Protein AF-A0A1H3GH82-F1 (afdb_monomer_lite)

Organism: NCBI:txid595670

Radius of gyration: 16.37 Å; chains: 1; bounding box: 46×35×32 Å

Structure (mmCIF, N/CA/C/O backbone):
data_AF-A0A1H3GH82-F1
#
_entry.id   AF-A0A1H3GH82-F1
#
loop_
_atom_site.group_PDB
_atom_site.id
_atom_site.type_symbol
_atom_site.label_atom_id
_atom_site.label_alt_id
_atom_site.label_comp_id
_atom_site.label_asym_id
_atom_site.label_entity_id
_atom_site.label_seq_id
_atom_site.pdbx_PDB_ins_code
_atom_site.Cartn_x
_atom_site.Cartn_y
_atom_site.Cartn_z
_atom_site.occupancy
_atom_site.B_iso_or_equiv
_atom_site.auth_seq_id
_atom_site.auth_comp_id
_atom_site.auth_asym_id
_atom_site.auth_atom_id
_atom_site.pdbx_PDB_model_num
ATOM 1 N N . MET A 1 1 ? -23.707 -6.571 2.866 1.00 55.94 1 MET A N 1
ATOM 2 C CA . MET A 1 1 ? -22.436 -5.914 3.250 1.00 55.94 1 MET A CA 1
ATOM 3 C C . MET A 1 1 ? -22.141 -6.348 4.685 1.00 55.94 1 MET A C 1
ATOM 5 O O . MET A 1 1 ? -23.091 -6.410 5.450 1.00 55.94 1 MET A O 1
ATOM 9 N N . ASN A 1 2 ? -20.922 -6.780 5.023 1.00 75.75 2 ASN A N 1
ATOM 10 C CA . ASN A 1 2 ? -20.618 -7.368 6.339 1.00 75.75 2 ASN A CA 1
ATOM 11 C C . ASN A 1 2 ? -20.584 -6.267 7.418 1.00 75.75 2 ASN A C 1
ATOM 13 O O . ASN A 1 2 ? -19.765 -5.359 7.307 1.00 75.75 2 ASN A O 1
ATOM 17 N N . GLU A 1 3 ? -21.452 -6.338 8.432 1.00 77.19 3 GLU A N 1
ATOM 18 C CA . GLU A 1 3 ? -21.610 -5.290 9.459 1.00 77.19 3 GLU A CA 1
ATOM 19 C C . GLU A 1 3 ? -20.296 -4.973 10.185 1.00 77.19 3 GLU A C 1
ATOM 21 O O . GLU A 1 3 ? -19.969 -3.805 10.382 1.00 77.19 3 GLU A O 1
ATOM 26 N N . ARG A 1 4 ? -19.470 -5.995 10.458 1.00 75.88 4 ARG A N 1
ATOM 27 C CA . ARG A 1 4 ? -18.138 -5.807 11.059 1.00 75.88 4 ARG A CA 1
ATOM 28 C C . ARG A 1 4 ? -17.218 -4.955 10.195 1.00 75.88 4 ARG A C 1
ATOM 30 O O . ARG A 1 4 ? -16.536 -4.082 10.708 1.00 75.88 4 ARG A O 1
ATOM 37 N N . PHE A 1 5 ? -17.231 -5.178 8.882 1.00 74.25 5 PHE A N 1
ATOM 38 C CA . PHE A 1 5 ? -16.399 -4.404 7.966 1.00 74.25 5 PHE A CA 1
ATOM 39 C C . PHE A 1 5 ? -16.838 -2.938 7.934 1.00 74.25 5 PHE A C 1
ATOM 41 O O . PHE A 1 5 ? -16.005 -2.039 7.960 1.00 74.25 5 PHE A O 1
ATOM 48 N N . THR A 1 6 ? -18.148 -2.685 7.919 1.00 75.25 6 THR A N 1
ATOM 49 C CA . THR A 1 6 ? -18.691 -1.323 7.972 1.00 75.25 6 THR A CA 1
ATOM 50 C C . THR A 1 6 ? -18.320 -0.613 9.278 1.00 75.25 6 THR A C 1
ATOM 52 O O . THR A 1 6 ? -17.972 0.569 9.247 1.00 75.25 6 THR A O 1
ATOM 55 N N . ASP A 1 7 ? -18.330 -1.320 10.406 1.00 81.94 7 ASP A N 1
ATOM 56 C CA . ASP A 1 7 ? -17.889 -0.771 11.689 1.00 81.94 7 ASP A CA 1
ATOM 57 C C . ASP A 1 7 ? -16.376 -0.534 11.736 1.00 81.94 7 ASP A C 1
ATOM 59 O O . ASP A 1 7 ? -15.940 0.501 12.239 1.00 81.94 7 ASP A O 1
ATOM 63 N N . ASP A 1 8 ? -15.562 -1.415 11.157 1.00 77.81 8 ASP A N 1
ATOM 64 C CA . ASP A 1 8 ? -14.111 -1.217 11.054 1.00 77.81 8 ASP A CA 1
ATOM 65 C C . ASP A 1 8 ? -13.767 -0.000 10.185 1.00 77.81 8 ASP A C 1
ATOM 67 O O . ASP A 1 8 ? -12.859 0.767 10.521 1.00 77.81 8 ASP A O 1
ATOM 71 N N . VAL A 1 9 ? -14.537 0.237 9.114 1.00 74.88 9 VAL A N 1
ATOM 72 C CA . VAL A 1 9 ? -14.441 1.451 8.287 1.00 74.88 9 VAL A CA 1
ATOM 73 C C . VAL A 1 9 ? -14.742 2.694 9.116 1.00 74.88 9 VAL A C 1
ATOM 75 O O . VAL A 1 9 ? -13.936 3.624 9.151 1.00 74.88 9 VAL A O 1
ATOM 78 N N . ARG A 1 10 ? -15.877 2.706 9.821 1.00 77.44 10 ARG A N 1
ATOM 79 C CA . ARG A 1 10 ? -16.302 3.847 10.649 1.00 77.44 10 ARG A CA 1
ATOM 80 C C . ARG A 1 10 ? -15.326 4.136 11.784 1.00 77.44 10 ARG A C 1
ATOM 82 O O . ARG A 1 10 ? -15.063 5.297 12.088 1.00 77.44 10 ARG A O 1
ATOM 89 N N . ASN A 1 11 ? -14.757 3.088 12.370 1.00 81.88 11 ASN A N 1
ATOM 90 C CA . ASN A 1 11 ? -13.808 3.185 13.472 1.00 81.88 11 ASN A CA 1
ATOM 91 C C . ASN A 1 11 ? -12.358 3.393 13.017 1.00 81.88 11 ASN A C 1
ATOM 93 O O . ASN A 1 11 ? -11.473 3.453 13.870 1.00 81.88 11 ASN A O 1
ATOM 97 N N . LYS A 1 12 ? -12.105 3.520 11.704 1.00 76.75 12 LYS A N 1
ATOM 98 C CA . LYS A 1 12 ? -10.766 3.727 11.127 1.00 76.75 12 LYS A CA 1
ATOM 99 C C . LYS A 1 12 ? -9.778 2.612 11.507 1.00 76.75 12 LYS A C 1
ATOM 101 O O . LYS A 1 12 ? -8.611 2.869 11.782 1.00 76.75 12 LYS A O 1
ATOM 106 N N . LYS A 1 13 ? -10.268 1.370 11.548 1.00 74.31 13 LYS A N 1
ATOM 107 C CA . LYS A 1 13 ? -9.523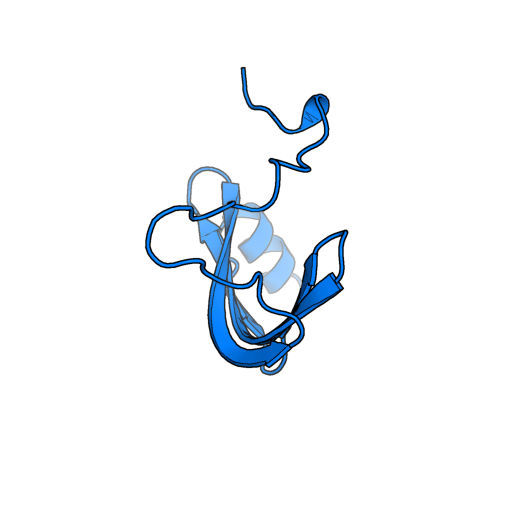 0.148 11.904 1.00 74.31 13 LYS A CA 1
ATOM 108 C C . LYS A 1 13 ? -9.376 -0.818 10.729 1.00 74.31 13 LYS A C 1
ATOM 110 O O . LYS A 1 13 ? -9.121 -2.001 10.928 1.00 74.31 13 LYS A O 1
ATOM 115 N N . ILE A 1 14 ? -9.552 -0.334 9.501 1.00 82.38 14 ILE A N 1
ATOM 116 C CA . ILE A 1 14 ? -9.409 -1.184 8.322 1.00 82.38 14 ILE A CA 1
ATOM 117 C C . ILE A 1 14 ? -7.941 -1.567 8.146 1.00 82.38 14 ILE A C 1
ATOM 119 O O . ILE A 1 14 ? -7.086 -0.696 7.989 1.00 82.38 14 ILE A O 1
ATOM 123 N N . GLU A 1 15 ? -7.695 -2.870 8.079 1.00 86.38 15 GLU A N 1
ATOM 124 C CA . GLU A 1 15 ? -6.491 -3.464 7.509 1.00 86.38 15 GLU A CA 1
ATOM 125 C C . GLU A 1 15 ? -6.924 -4.507 6.471 1.00 86.38 15 GLU A C 1
ATOM 127 O O . GLU A 1 15 ? -7.560 -5.509 6.799 1.00 86.38 15 GLU A O 1
ATOM 132 N N . LEU A 1 16 ? -6.599 -4.263 5.203 1.00 88.56 16 LEU A N 1
ATOM 133 C CA . LEU A 1 16 ? -6.862 -5.180 4.099 1.00 88.56 16 LEU A CA 1
ATOM 134 C C . LEU A 1 16 ? -5.546 -5.788 3.647 1.00 88.56 16 LEU A C 1
ATOM 136 O O . LEU A 1 16 ? -4.683 -5.084 3.128 1.00 88.56 16 LEU A O 1
ATOM 140 N N . ASN A 1 17 ? -5.405 -7.097 3.828 1.00 92.62 17 ASN A N 1
ATOM 141 C CA . ASN A 1 17 ? -4.277 -7.840 3.285 1.00 92.62 17 ASN A CA 1
ATOM 142 C C . ASN A 1 17 ? -4.500 -8.068 1.787 1.00 92.62 17 ASN A C 1
ATOM 144 O O . ASN A 1 17 ? -5.502 -8.660 1.388 1.00 92.62 17 ASN A O 1
ATOM 148 N N . CYS A 1 18 ? -3.553 -7.625 0.970 1.00 93.75 18 CYS A N 1
ATOM 149 C CA . CYS A 1 18 ? -3.579 -7.778 -0.476 1.00 93.75 18 CYS A CA 1
ATOM 150 C C . CYS A 1 18 ? -2.452 -8.728 -0.883 1.00 93.75 18 CYS A C 1
ATOM 152 O O . CYS A 1 18 ? -1.273 -8.377 -0.808 1.00 93.75 18 CYS A O 1
ATOM 154 N N . THR A 1 19 ? -2.814 -9.939 -1.311 1.00 94.31 19 THR A N 1
ATOM 155 C CA . THR A 1 19 ? -1.857 -10.943 -1.810 1.00 94.31 19 THR A CA 1
ATOM 156 C C . THR A 1 19 ? -1.242 -10.546 -3.147 1.00 94.31 19 THR A C 1
ATOM 158 O O . THR A 1 19 ? -0.168 -11.028 -3.488 1.00 94.31 19 THR A O 1
ATOM 161 N N . GLU A 1 20 ? -1.918 -9.673 -3.895 1.00 95.31 20 GLU A N 1
ATOM 162 C CA . GLU A 1 20 ? -1.438 -9.114 -5.150 1.00 95.31 20 GLU A CA 1
ATOM 163 C C . GLU A 1 20 ? -1.816 -7.632 -5.236 1.00 95.31 20 GLU A C 1
ATOM 165 O O . GLU A 1 20 ? -2.956 -7.242 -4.980 1.00 95.31 20 GLU A O 1
ATOM 170 N N . ILE A 1 21 ? -0.828 -6.811 -5.573 1.00 94.81 21 ILE A N 1
ATOM 171 C CA . ILE A 1 21 ? -0.931 -5.371 -5.782 1.00 94.81 21 ILE A CA 1
ATOM 172 C C . ILE A 1 21 ? -0.197 -5.040 -7.075 1.00 94.81 21 ILE A C 1
ATOM 174 O O . ILE A 1 21 ? 0.936 -5.483 -7.278 1.00 94.81 21 ILE A O 1
ATOM 178 N N . LEU A 1 22 ? -0.833 -4.218 -7.908 1.00 92.69 22 LEU A N 1
ATOM 179 C CA . LEU A 1 22 ? -0.271 -3.657 -9.131 1.00 92.69 22 LEU A CA 1
ATOM 180 C C . LEU A 1 22 ? -0.359 -2.129 -9.055 1.00 92.69 22 LEU A C 1
ATOM 182 O O . LEU A 1 22 ? -1.452 -1.575 -8.941 1.00 92.69 22 LEU A O 1
ATOM 186 N N . ILE A 1 23 ? 0.790 -1.454 -9.089 1.00 90.31 23 ILE A N 1
ATOM 187 C CA . ILE A 1 23 ? 0.894 0.010 -9.074 1.00 90.31 23 ILE A CA 1
ATOM 188 C C . ILE A 1 23 ? 1.352 0.467 -10.452 1.00 90.31 23 ILE A C 1
ATOM 190 O O . ILE A 1 23 ? 2.418 0.061 -10.914 1.00 90.31 23 ILE A O 1
ATOM 194 N N . TYR A 1 24 ? 0.566 1.343 -11.075 1.00 87.38 24 TYR A N 1
ATOM 195 C CA . TYR A 1 24 ? 0.857 1.919 -12.382 1.00 87.38 24 TYR A CA 1
ATOM 196 C C . TYR A 1 24 ? 1.084 3.419 -12.256 1.00 87.38 24 TYR A C 1
ATOM 198 O O . TYR A 1 24 ? 0.277 4.123 -11.649 1.00 87.38 24 TYR A O 1
ATOM 206 N N . GLN A 1 25 ? 2.152 3.916 -12.872 1.00 78.94 25 GLN A N 1
ATOM 207 C CA . GLN A 1 25 ? 2.369 5.347 -13.036 1.00 78.94 25 GLN A CA 1
ATOM 208 C C . GLN A 1 25 ? 2.093 5.777 -14.476 1.00 78.94 25 GLN A C 1
ATOM 210 O O . GLN A 1 25 ? 2.430 5.072 -15.429 1.00 78.94 25 GLN A O 1
ATOM 215 N N . ASN A 1 26 ? 1.528 6.973 -14.643 1.00 65.62 26 ASN A N 1
ATOM 216 C CA . ASN A 1 26 ? 1.440 7.618 -15.946 1.00 65.62 26 ASN A CA 1
ATOM 217 C C . ASN A 1 26 ? 2.873 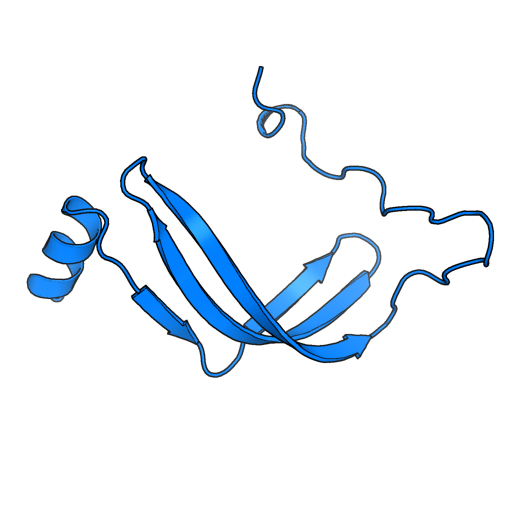7.857 -16.468 1.00 65.62 26 ASN A C 1
ATOM 219 O O . ASN A 1 26 ? 3.652 8.515 -15.787 1.00 65.62 26 ASN A O 1
ATOM 223 N N . LYS A 1 27 ? 3.229 7.307 -17.640 1.00 62.75 27 LYS A N 1
ATOM 224 C CA . LYS A 1 27 ? 4.605 7.111 -18.192 1.00 62.75 27 LYS A CA 1
ATOM 225 C C . LYS A 1 27 ? 5.267 5.753 -17.909 1.00 62.75 27 LYS A C 1
ATOM 227 O O . LYS A 1 27 ? 6.395 5.524 -18.333 1.00 62.75 27 LYS A O 1
ATOM 232 N N . GLY A 1 28 ? 4.532 4.809 -17.326 1.00 67.62 28 GLY A N 1
ATOM 233 C CA . GLY A 1 28 ? 4.734 3.385 -17.594 1.00 67.62 28 GLY A CA 1
ATOM 234 C C . GLY A 1 28 ? 5.508 2.587 -16.552 1.00 67.62 28 GLY A C 1
ATOM 235 O O . GLY A 1 28 ? 5.733 1.407 -16.804 1.00 67.62 28 GLY A O 1
ATOM 236 N N . MET A 1 29 ? 5.893 3.165 -15.412 1.00 81.94 29 MET A N 1
ATOM 237 C CA . MET A 1 29 ? 6.401 2.362 -14.298 1.00 81.94 29 MET A CA 1
ATOM 238 C C . MET A 1 29 ? 5.289 1.428 -13.807 1.00 81.94 29 MET A C 1
ATOM 240 O O . MET A 1 29 ? 4.171 1.876 -13.535 1.00 81.94 29 MET A O 1
ATOM 244 N N . CYS A 1 30 ? 5.608 0.142 -13.688 1.00 84.44 30 CYS A N 1
ATOM 245 C CA . CYS A 1 30 ? 4.709 -0.872 -13.153 1.00 84.44 30 CYS A CA 1
ATOM 246 C C . CYS A 1 30 ? 5.405 -1.611 -12.013 1.00 84.44 30 CYS A C 1
ATOM 248 O O . CYS A 1 30 ? 6.478 -2.185 -12.209 1.00 84.44 30 CYS A O 1
ATOM 250 N N . LEU A 1 31 ? 4.798 -1.599 -10.828 1.00 91.12 31 LEU A N 1
ATOM 251 C CA . LEU A 1 31 ? 5.282 -2.335 -9.664 1.00 91.12 31 LEU A CA 1
ATOM 252 C C . LEU A 1 31 ? 4.275 -3.423 -9.315 1.00 91.12 31 LEU A C 1
ATOM 254 O O . LEU A 1 31 ? 3.080 -3.152 -9.203 1.00 91.12 31 LEU A O 1
ATOM 258 N N . LYS A 1 32 ? 4.764 -4.641 -9.104 1.00 93.94 32 LYS A N 1
ATOM 259 C CA . LYS A 1 32 ? 3.962 -5.779 -8.665 1.00 93.94 32 LYS A CA 1
ATOM 260 C C . LYS A 1 32 ? 4.500 -6.318 -7.352 1.00 93.94 32 LYS A C 1
ATOM 262 O O . LYS A 1 32 ? 5.708 -6.494 -7.185 1.00 93.94 32 LYS A O 1
ATOM 267 N N . GLY A 1 33 ? 3.598 -6.617 -6.432 1.00 95.38 33 GLY A N 1
ATOM 268 C CA . GLY A 1 33 ? 3.964 -7.162 -5.135 1.00 95.38 33 GLY A CA 1
ATOM 269 C C . GLY A 1 33 ? 2.755 -7.506 -4.288 1.00 95.38 33 GLY A C 1
ATOM 270 O O . GLY A 1 33 ? 1.677 -7.776 -4.810 1.00 95.38 33 GLY A O 1
ATOM 271 N N . TYR A 1 34 ? 2.944 -7.474 -2.979 1.00 96.31 34 TYR A N 1
ATOM 272 C CA . TYR A 1 34 ? 1.908 -7.722 -1.982 1.00 96.31 34 TYR A CA 1
ATOM 273 C C . TYR A 1 34 ? 1.978 -6.645 -0.907 1.00 96.31 34 TYR A C 1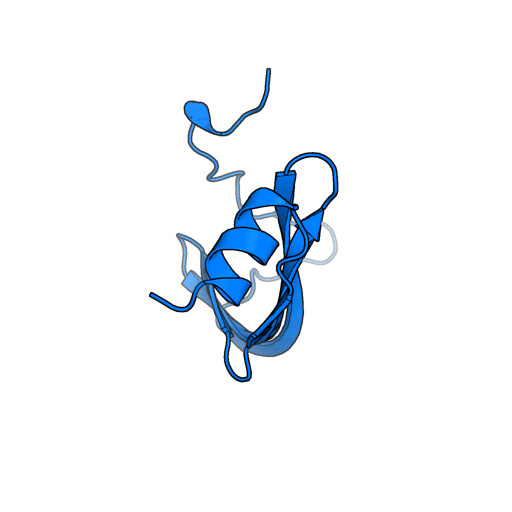
ATOM 275 O O . TYR A 1 34 ? 2.942 -5.877 -0.831 1.00 96.31 34 TYR A O 1
ATOM 283 N N . GLY A 1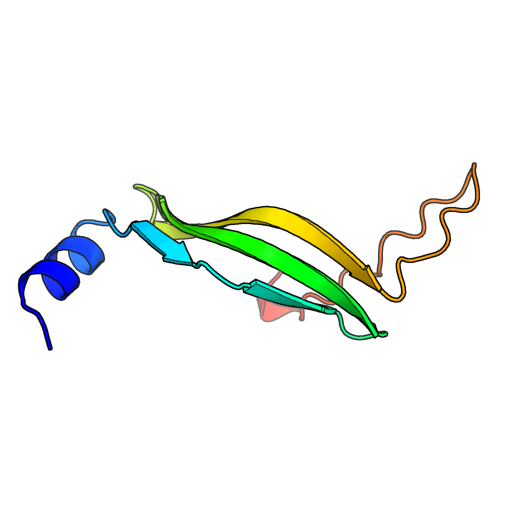 35 ? 0.949 -6.553 -0.076 1.00 95.19 35 GLY A N 1
ATOM 284 C CA . GLY A 1 35 ? 0.911 -5.478 0.896 1.00 95.19 35 GLY A CA 1
ATOM 285 C C . GLY A 1 35 ? -0.348 -5.413 1.724 1.00 95.19 35 GLY A C 1
ATOM 286 O O . GLY A 1 35 ? -1.150 -6.349 1.763 1.00 95.19 35 GLY A O 1
ATOM 287 N N . LYS A 1 36 ? -0.498 -4.283 2.408 1.00 95.12 36 LYS A N 1
ATOM 288 C CA . LYS A 1 36 ? -1.652 -3.997 3.249 1.00 95.12 36 LYS A CA 1
ATOM 289 C C . LYS A 1 36 ? -2.164 -2.594 2.986 1.00 95.12 36 LYS A C 1
ATOM 291 O O . LYS A 1 36 ? -1.392 -1.641 3.046 1.00 95.12 36 LYS A O 1
ATOM 296 N N . ILE A 1 37 ? -3.464 -2.465 2.745 1.00 91.75 37 ILE A N 1
ATOM 297 C CA . ILE A 1 37 ? -4.139 -1.165 2.750 1.00 91.75 37 ILE A CA 1
ATOM 298 C C . ILE A 1 37 ? -4.652 -0.927 4.161 1.00 91.75 37 ILE A C 1
ATOM 300 O O . ILE A 1 37 ? -5.348 -1.775 4.722 1.00 91.75 37 ILE A O 1
ATOM 304 N N . LYS A 1 38 ? -4.313 0.221 4.735 1.00 90.62 38 LYS A N 1
ATOM 305 C CA . LYS A 1 38 ? -4.667 0.567 6.108 1.00 90.62 38 LYS A CA 1
ATOM 306 C C . LYS A 1 38 ? -5.208 1.987 6.191 1.00 90.62 38 LYS A C 1
ATOM 308 O O . LYS A 1 38 ? -4.873 2.836 5.368 1.00 90.62 38 LYS A O 1
ATOM 313 N N . ILE A 1 39 ? -6.029 2.241 7.206 1.00 87.88 39 ILE A N 1
ATOM 314 C CA . ILE A 1 39 ? -6.506 3.583 7.560 1.00 87.88 39 ILE A CA 1
ATOM 315 C C . ILE A 1 39 ? -5.945 3.948 8.933 1.00 87.88 39 ILE A C 1
ATOM 317 O O . ILE A 1 39 ? -5.947 3.120 9.840 1.00 87.88 39 ILE A O 1
ATOM 321 N N . ASN A 1 40 ? -5.425 5.165 9.096 1.00 80.31 40 ASN A N 1
ATOM 322 C CA . ASN A 1 40 ? -4.955 5.640 10.401 1.00 80.31 40 ASN A CA 1
ATOM 323 C C . ASN A 1 40 ? -6.076 6.351 11.185 1.00 80.31 40 ASN A C 1
ATOM 325 O O . ASN A 1 40 ? -7.166 6.614 10.677 1.00 80.31 40 ASN A O 1
ATOM 329 N N . SER A 1 41 ? -5.793 6.737 12.430 1.00 78.69 41 SER A N 1
ATOM 330 C CA . SER A 1 41 ? -6.753 7.421 13.310 1.00 78.69 41 SER A CA 1
ATOM 331 C C . SER A 1 41 ? -7.263 8.768 12.773 1.00 78.69 41 SER A C 1
ATOM 333 O O . SER A 1 41 ? -8.359 9.202 13.142 1.00 78.69 41 SER A O 1
ATOM 335 N N . VAL A 1 42 ? -6.523 9.420 11.870 1.00 83.44 42 VAL A N 1
ATOM 336 C CA . VAL A 1 42 ? -6.941 10.671 11.212 1.00 83.44 42 VAL A CA 1
ATOM 337 C C . VAL A 1 42 ? -7.682 10.440 9.890 1.00 83.44 42 VAL A C 1
ATOM 339 O O . VAL A 1 42 ? -8.257 11.379 9.356 1.00 83.44 42 VAL A O 1
ATOM 342 N N . GLY A 1 43 ? -7.809 9.192 9.428 1.00 78.56 43 GLY A N 1
ATOM 343 C CA . GLY A 1 43 ? -8.560 8.821 8.224 1.00 78.56 43 GLY A CA 1
ATOM 344 C C . GLY A 1 43 ? -7.722 8.754 6.945 1.00 78.56 43 GLY A C 1
ATOM 345 O O . GLY A 1 43 ? -8.277 8.562 5.868 1.00 78.56 43 GLY A O 1
ATOM 346 N N . THR A 1 44 ? -6.398 8.887 7.037 1.00 84.69 44 THR A N 1
ATOM 347 C CA . THR A 1 44 ? -5.499 8.718 5.892 1.00 84.69 44 THR A CA 1
ATOM 348 C C . THR A 1 44 ? -5.434 7.249 5.499 1.00 84.69 44 THR A C 1
ATOM 350 O O . THR A 1 44 ? -5.157 6.395 6.345 1.00 84.69 44 THR A O 1
ATOM 353 N N . ILE A 1 45 ? -5.641 6.975 4.212 1.00 87.50 45 ILE A N 1
ATOM 354 C CA . ILE A 1 45 ? -5.421 5.661 3.610 1.00 87.50 45 ILE A CA 1
ATOM 355 C C . ILE A 1 45 ? -3.952 5.567 3.196 1.00 87.50 45 ILE A C 1
ATOM 357 O O . ILE A 1 45 ? -3.448 6.450 2.504 1.00 87.50 45 ILE A O 1
ATOM 361 N N . TYR A 1 46 ? -3.275 4.499 3.600 1.00 89.75 46 TYR A N 1
ATOM 362 C CA . TYR A 1 46 ? -1.904 4.205 3.198 1.00 89.75 46 TYR A CA 1
ATOM 363 C C . TYR A 1 46 ? -1.780 2.766 2.712 1.00 89.75 46 TYR A C 1
ATOM 365 O O . TYR A 1 46 ? -2.558 1.886 3.093 1.00 89.75 46 TYR A O 1
ATOM 373 N N . LEU A 1 47 ? -0.793 2.553 1.844 1.00 92.38 47 LEU A N 1
ATOM 374 C CA . LEU A 1 47 ? -0.439 1.252 1.310 1.00 92.38 47 LEU A CA 1
ATOM 375 C C . LEU A 1 47 ? 0.962 0.870 1.791 1.00 92.38 47 LEU A C 1
ATOM 377 O O . LEU A 1 47 ? 1.953 1.430 1.326 1.00 92.38 47 LEU A O 1
ATOM 381 N N . ASP A 1 48 ? 1.034 -0.125 2.672 1.00 92.62 48 ASP A N 1
ATOM 382 C CA . ASP A 1 48 ? 2.287 -0.808 2.983 1.00 92.62 48 ASP A CA 1
ATOM 383 C C . ASP A 1 48 ? 2.568 -1.789 1.844 1.00 92.62 48 ASP A C 1
ATOM 385 O O . ASP A 1 48 ? 1.884 -2.806 1.721 1.00 92.62 48 ASP A O 1
ATOM 389 N N . PHE A 1 49 ? 3.541 -1.479 0.991 1.00 94.25 49 PHE A N 1
ATOM 390 C CA . PHE A 1 49 ? 3.826 -2.239 -0.225 1.00 94.25 49 PHE A CA 1
ATOM 391 C C . PHE A 1 49 ? 5.199 -2.907 -0.161 1.00 94.25 49 PHE A C 1
ATOM 393 O O . PHE A 1 49 ? 6.214 -2.242 0.037 1.00 94.25 49 PHE A O 1
ATOM 400 N N . ILE A 1 50 ? 5.234 -4.220 -0.389 1.00 93.56 50 ILE A N 1
ATOM 401 C CA . ILE A 1 50 ? 6.466 -4.973 -0.613 1.00 93.56 50 ILE A CA 1
ATOM 402 C C . ILE A 1 50 ? 6.533 -5.321 -2.097 1.00 93.56 50 ILE A C 1
ATOM 404 O O . ILE A 1 50 ? 5.791 -6.171 -2.593 1.00 93.56 50 ILE A O 1
ATOM 408 N N . CYS A 1 51 ? 7.433 -4.640 -2.803 1.00 93.25 51 CYS A N 1
ATOM 409 C CA . CYS A 1 51 ? 7.667 -4.852 -4.224 1.00 93.25 51 CYS A CA 1
ATOM 410 C C . CYS A 1 51 ? 8.373 -6.194 -4.462 1.00 93.25 51 CYS A C 1
ATOM 412 O O . CYS A 1 51 ? 9.411 -6.462 -3.860 1.00 93.25 51 CYS A O 1
ATOM 414 N N . GLN A 1 52 ? 7.832 -7.017 -5.358 1.00 94.56 52 GLN A N 1
ATOM 415 C CA . GLN A 1 52 ? 8.457 -8.268 -5.804 1.00 94.56 52 GLN A CA 1
ATOM 416 C C . GLN A 1 52 ? 9.059 -8.147 -7.201 1.00 94.56 52 GLN A C 1
ATOM 418 O O . GLN A 1 52 ? 10.054 -8.795 -7.510 1.00 94.56 52 GLN A O 1
ATOM 423 N N . SER A 1 53 ? 8.442 -7.342 -8.063 1.00 91.50 53 SER A N 1
ATOM 424 C CA . SER A 1 53 ? 8.938 -7.087 -9.412 1.00 91.50 53 SER A CA 1
ATOM 425 C C . SER A 1 53 ? 8.591 -5.673 -9.844 1.00 91.50 53 SER A C 1
ATOM 427 O O . SER A 1 53 ? 7.557 -5.120 -9.464 1.00 91.50 53 SER A O 1
ATOM 429 N N . ALA A 1 54 ? 9.479 -5.091 -10.639 1.00 87.25 54 ALA A N 1
ATOM 430 C CA . ALA A 1 54 ? 9.339 -3.750 -11.162 1.00 87.25 54 ALA A CA 1
ATOM 431 C C . ALA A 1 54 ? 9.695 -3.744 -12.647 1.00 87.25 54 ALA A C 1
ATOM 433 O O . ALA A 1 54 ? 10.658 -4.386 -13.068 1.00 87.25 54 ALA A O 1
ATOM 434 N N . TYR A 1 55 ? 8.918 -3.004 -13.425 1.00 81.31 55 TYR A N 1
ATOM 435 C CA . TYR A 1 55 ? 9.089 -2.855 -14.862 1.00 81.31 55 TYR A CA 1
ATOM 436 C C . TYR A 1 55 ? 9.127 -1.377 -15.217 1.00 81.31 55 TYR A C 1
ATOM 438 O O . TYR A 1 55 ? 8.386 -0.583 -14.631 1.00 81.31 55 TYR A O 1
ATOM 446 N N . ASN A 1 56 ? 9.966 -1.038 -16.202 1.00 76.62 56 ASN A N 1
ATOM 447 C CA . ASN A 1 56 ? 10.094 0.322 -16.727 1.00 76.62 56 ASN A CA 1
ATOM 448 C C . ASN A 1 56 ? 10.354 1.346 -15.601 1.00 76.62 56 ASN A C 1
ATOM 450 O O . ASN A 1 56 ? 9.705 2.389 -15.507 1.00 76.62 56 ASN A O 1
ATOM 454 N N . LEU A 1 57 ? 11.264 0.978 -14.688 1.00 71.75 57 LEU A N 1
ATOM 455 C CA . LEU A 1 57 ? 11.771 1.885 -13.664 1.00 71.75 57 LEU A CA 1
ATOM 456 C C . LEU A 1 57 ? 12.475 3.056 -14.361 1.00 71.75 57 LEU A C 1
ATOM 458 O O . LEU A 1 57 ? 13.192 2.816 -15.336 1.00 71.75 57 LEU A O 1
ATOM 462 N N . PRO A 1 58 ? 12.302 4.300 -13.883 1.00 66.12 58 PRO A N 1
ATOM 463 C CA . PRO A 1 58 ? 13.051 5.423 -14.423 1.00 66.12 58 PRO A CA 1
ATOM 464 C C . PRO A 1 58 ? 14.549 5.134 -14.293 1.00 66.12 58 PRO A C 1
ATOM 466 O O . PRO A 1 58 ? 15.016 4.741 -13.222 1.00 66.12 58 PRO A O 1
ATOM 469 N N . GLU A 1 59 ? 15.289 5.300 -15.389 1.00 59.22 59 GLU A N 1
ATOM 470 C CA . GLU A 1 59 ? 16.743 5.163 -15.384 1.00 59.22 59 GLU A CA 1
ATOM 471 C C . GLU A 1 59 ? 17.322 6.166 -14.382 1.00 59.22 59 GLU A C 1
ATOM 473 O O . GLU A 1 59 ? 17.189 7.383 -14.528 1.00 59.22 59 GLU A O 1
ATOM 478 N N . ILE A 1 60 ? 17.916 5.645 -13.309 1.00 56.75 60 ILE A N 1
ATOM 479 C CA . ILE A 1 60 ? 18.608 6.459 -12.318 1.00 56.75 60 ILE A CA 1
ATOM 480 C C . ILE A 1 60 ? 19.972 6.796 -12.921 1.00 56.75 60 ILE A C 1
ATOM 482 O O . ILE A 1 60 ? 20.938 6.053 -12.750 1.00 56.75 60 ILE A O 1
ATOM 486 N N . GLU A 1 61 ? 20.066 7.908 -13.648 1.00 54.09 61 GLU A N 1
ATOM 487 C CA . GLU A 1 61 ? 21.368 8.500 -13.945 1.00 54.09 61 GLU A CA 1
ATOM 488 C C . GLU A 1 61 ? 21.982 8.950 -12.613 1.00 54.09 61 GLU A C 1
ATOM 490 O O . GLU A 1 61 ? 21.372 9.709 -11.862 1.00 54.09 61 GLU A O 1
ATOM 495 N N . PHE A 1 62 ? 23.186 8.461 -12.307 1.00 47.88 62 PHE A N 1
ATOM 496 C CA . PHE A 1 62 ? 23.879 8.514 -11.006 1.00 47.88 62 PHE A CA 1
ATOM 497 C C . PHE A 1 62 ? 24.031 9.911 -10.344 1.00 47.88 62 PHE A C 1
ATOM 499 O O . PHE A 1 62 ? 24.525 9.998 -9.224 1.00 47.88 62 PHE A O 1
ATOM 506 N N . PHE A 1 63 ? 23.591 10.996 -10.992 1.00 48.69 63 PHE A N 1
ATOM 507 C CA . PHE A 1 63 ? 23.595 12.375 -10.476 1.00 48.69 63 PHE A CA 1
ATOM 508 C C . PHE A 1 63 ? 22.302 13.164 -10.759 1.00 48.69 63 PHE A C 1
ATOM 510 O O . PHE A 1 63 ? 22.207 14.346 -10.435 1.00 48.69 63 PHE A O 1
ATOM 517 N N . SER A 1 64 ? 21.292 12.526 -11.351 1.00 54.31 64 SER A N 1
ATOM 518 C CA . SER A 1 64 ? 19.995 13.119 -11.659 1.00 54.31 64 SER A CA 1
ATOM 519 C C . SER A 1 64 ? 18.915 12.080 -11.389 1.00 54.31 64 SER A C 1
ATOM 521 O O . SER A 1 64 ? 18.457 11.372 -12.283 1.00 54.31 64 SER A O 1
ATOM 523 N N . THR A 1 65 ? 18.463 11.984 -10.140 1.00 48.50 65 THR A N 1
ATOM 524 C CA . THR A 1 65 ? 17.157 11.380 -9.887 1.00 48.50 65 THR A CA 1
ATOM 525 C C . THR A 1 65 ? 16.108 12.317 -10.477 1.00 48.50 65 THR A C 1
ATOM 527 O O . THR A 1 65 ? 15.597 13.220 -9.816 1.00 48.50 65 THR A O 1
ATOM 530 N N . LYS A 1 66 ? 15.768 12.118 -11.757 1.00 48.25 66 LYS A N 1
ATOM 531 C CA . LYS A 1 66 ? 14.480 12.570 -12.282 1.00 48.25 66 LYS A CA 1
ATOM 532 C C . LYS A 1 66 ? 13.420 11.737 -11.581 1.00 48.25 66 LYS A C 1
ATOM 534 O O . LYS A 1 66 ? 12.944 10.733 -12.106 1.00 48.25 66 LYS A O 1
ATOM 53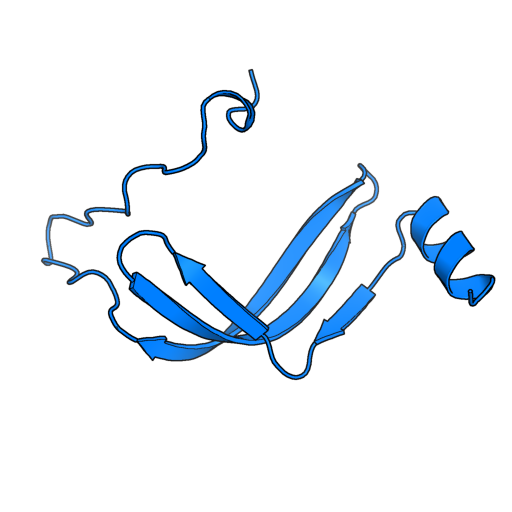9 N N . TYR A 1 67 ? 13.061 12.157 -10.369 1.00 49.56 67 TYR A N 1
ATOM 540 C CA . TYR A 1 67 ? 11.795 11.757 -9.789 1.00 49.56 67 TYR A CA 1
ATOM 541 C C . TYR A 1 67 ? 10.729 12.015 -10.854 1.00 49.56 67 TYR A C 1
ATOM 543 O O . TYR A 1 67 ? 10.783 13.060 -11.523 1.00 49.56 67 TYR A O 1
ATOM 551 N N . PRO A 1 68 ? 9.805 11.071 -11.076 1.00 48.81 68 PRO A N 1
ATOM 552 C CA . PRO A 1 68 ? 8.699 11.334 -11.972 1.00 48.81 68 PRO A CA 1
ATOM 553 C C . PRO A 1 68 ? 8.075 12.665 -11.554 1.00 48.81 68 PRO A C 1
ATOM 555 O O . PRO A 1 68 ? 7.868 12.903 -10.359 1.00 48.81 68 PRO A O 1
ATOM 558 N N . LYS A 1 69 ? 7.868 13.565 -12.532 1.00 52.72 69 LYS A N 1
ATOM 559 C CA . LYS A 1 69 ? 7.174 14.837 -12.291 1.00 52.72 69 LYS A CA 1
ATOM 560 C C . LYS A 1 69 ? 5.951 14.517 -11.450 1.00 52.72 69 LYS A C 1
ATOM 562 O O . LYS A 1 69 ? 5.272 13.536 -11.742 1.00 52.72 69 LYS A O 1
ATOM 567 N N . ASN A 1 70 ? 5.741 15.305 -10.403 1.00 48.94 70 ASN A N 1
ATOM 568 C CA . ASN A 1 70 ? 4.581 15.172 -9.547 1.00 48.94 70 ASN A CA 1
ATOM 569 C C . ASN A 1 70 ? 3.329 15.246 -10.435 1.00 48.94 70 ASN A C 1
ATOM 571 O O . ASN A 1 70 ? 2.928 16.332 -10.841 1.00 48.94 70 ASN A O 1
ATOM 575 N N . ASP A 1 71 ? 2.796 14.085 -10.816 1.00 52.34 71 ASP A N 1
ATOM 576 C CA . ASP A 1 71 ? 1.629 13.961 -11.689 1.00 52.34 71 ASP A CA 1
ATOM 577 C C . ASP A 1 71 ? 0.337 14.060 -10.848 1.00 52.34 71 ASP A C 1
ATOM 579 O O . ASP A 1 71 ? -0.747 13.761 -11.347 1.00 52.34 71 ASP A O 1
ATOM 583 N N . LEU A 1 72 ? 0.441 14.478 -9.574 1.00 50.91 72 LEU A N 1
ATOM 584 C CA . LEU A 1 72 ? -0.709 14.907 -8.787 1.00 50.91 72 LEU A CA 1
ATOM 585 C C . LEU A 1 72 ? -1.367 16.087 -9.510 1.00 50.91 72 LEU A C 1
ATOM 587 O O . LEU A 1 72 ? -0.742 17.122 -9.753 1.00 50.91 72 LEU A O 1
ATOM 591 N N . ILE A 1 73 ? -2.634 15.908 -9.876 1.00 45.91 73 ILE A N 1
ATOM 592 C CA . ILE A 1 73 ? -3.472 16.982 -10.415 1.00 45.91 73 ILE A CA 1
ATOM 593 C C . ILE A 1 73 ? -3.661 18.062 -9.342 1.00 45.91 73 ILE A C 1
ATOM 595 O O . ILE A 1 73 ? -3.519 17.786 -8.150 1.00 45.91 73 ILE A O 1
ATOM 599 N N . ALA A 1 74 ? -3.930 19.304 -9.751 1.00 56.81 74 ALA A N 1
ATOM 600 C CA . ALA A 1 74 ? -3.913 20.466 -8.858 1.00 56.81 74 ALA A CA 1
ATOM 601 C C . ALA A 1 74 ? -4.812 20.299 -7.616 1.00 56.81 74 ALA A C 1
ATOM 603 O O . ALA A 1 74 ? -4.488 20.825 -6.556 1.00 56.81 74 ALA A O 1
ATOM 604 N N . GLU A 1 75 ? -5.889 19.514 -7.713 1.00 52.91 75 GLU A N 1
ATOM 605 C CA . GLU A 1 75 ? -6.795 19.213 -6.600 1.00 52.91 75 GLU A CA 1
ATOM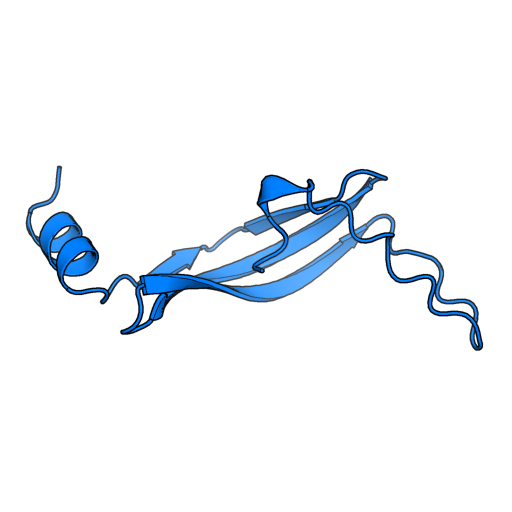 606 C C . GLU A 1 75 ? -6.192 18.295 -5.517 1.00 52.91 75 GLU A C 1
ATOM 608 O O . GLU A 1 75 ? -6.759 18.165 -4.434 1.00 52.91 75 GLU A O 1
ATOM 613 N N . GLN A 1 76 ? -5.068 17.632 -5.795 1.00 43.31 76 GLN A N 1
ATOM 614 C CA . GLN A 1 76 ? -4.402 16.679 -4.898 1.00 43.31 76 GLN A CA 1
ATOM 615 C C . GLN A 1 76 ? -3.202 17.282 -4.155 1.00 43.31 76 GLN A C 1
ATOM 617 O O . GLN A 1 76 ? -2.595 16.614 -3.314 1.00 43.31 76 GLN A O 1
ATOM 622 N N . VAL A 1 77 ? -2.853 18.538 -4.443 1.00 49.25 77 VAL A N 1
ATOM 623 C CA . VAL A 1 77 ? -1.874 19.295 -3.661 1.00 49.25 77 VAL A CA 1
ATOM 624 C C . VAL A 1 77 ? -2.614 19.879 -2.461 1.00 49.25 77 VAL A C 1
ATOM 626 O O . VAL A 1 77 ? -3.405 20.807 -2.605 1.00 49.25 77 VAL A O 1
ATOM 629 N N . LEU A 1 78 ? -2.398 19.299 -1.278 1.00 47.81 78 LEU A N 1
ATOM 630 C CA . LEU A 1 78 ? -2.891 19.876 -0.027 1.00 47.81 78 LEU A CA 1
ATOM 631 C C . LEU A 1 78 ? -2.291 21.283 0.134 1.00 47.81 78 LEU A C 1
ATOM 633 O O . LEU A 1 78 ? -1.067 21.426 0.136 1.00 47.81 78 LEU A O 1
ATOM 637 N N . ILE A 1 79 ? -3.171 22.285 0.216 1.00 44.81 79 ILE A N 1
ATOM 638 C CA . ILE A 1 79 ? -2.853 23.673 0.587 1.00 44.81 79 ILE A CA 1
ATOM 639 C C . ILE A 1 79 ? -2.481 23.716 2.070 1.00 44.81 79 ILE A C 1
ATOM 641 O O . ILE A 1 79 ? -3.193 23.052 2.861 1.00 44.81 79 ILE A O 1
#

Foldseek 3Di:
DDPVVVVCLVQQNDKDWFQWDWDADDVGKIFIFTWIWGGDNVGDTDTGTDTPDIDPDPPPPVPDPPPPPPPPDPVRPDD

Sequence (79 aa):
MNERFTDDVRNKKIELNCTEILIYQNKGMCLKGYGKIKINSVGTIYLDFICQSAYNLPEIEFFSTKYPKNDLIAEQVLI

Secondary structure (DSSP, 8-state):
--HHHHHHHHTT--EEEEEEEEEE-TTS-EEEEEEEEEE-TT--EEEEEEEEEEES----BTTB---------GGGS--

pLDDT: mean 75.14, std 17.02, range [43.31, 96.31]